Protein AF-A0A699QJZ8-F1 (afdb_monomer_lite)

Sequence (120 aa):
TLTPFGESDFFLEEIKDFLNDDSIPTEIENSVYDPEGDILFLEKLLNEDPFQLPPMDLKLAKKSKEKSSVEEPPELELKELSSHLEYAFLEDFNKLPVIIAKNLKVEEKKALINVLKSNK

Radius of gyration: 22.54 Å; chains: 1; bounding box: 53×52×41 Å

pLDDT: mean 72.19, std 17.73, range [35.47, 96.12]

Structure (mmCIF, N/CA/C/O backbone):
data_AF-A0A699QJZ8-F1
#
_entry.id   AF-A0A699QJZ8-F1
#
loop_
_atom_site.group_PDB
_atom_site.id
_atom_site.type_symbol
_atom_site.label_atom_id
_atom_site.label_alt_id
_atom_site.label_comp_id
_atom_site.label_asym_id
_atom_site.label_entity_id
_atom_site.label_seq_id
_atom_site.pdbx_PDB_ins_code
_atom_site.Cartn_x
_atom_site.Cartn_y
_atom_site.Cartn_z
_atom_site.occupancy
_atom_site.B_iso_or_equiv
_atom_site.auth_seq_id
_atom_site.auth_comp_id
_atom_site.auth_asym_id
_atom_site.auth_atom_id
_atom_site.pdbx_PDB_model_num
ATOM 1 N N . THR A 1 1 ? -2.499 -28.191 3.588 1.00 40.31 1 THR A N 1
ATOM 2 C CA . THR A 1 1 ? -2.882 -28.338 2.171 1.00 40.31 1 THR A CA 1
ATOM 3 C C . THR A 1 1 ? -3.100 -26.950 1.617 1.00 40.31 1 THR A C 1
ATOM 5 O O . THR A 1 1 ? -4.093 -26.329 1.963 1.00 40.31 1 THR A O 1
ATOM 8 N N . LEU A 1 2 ? -2.105 -26.407 0.910 1.00 42.62 2 LEU A N 1
ATOM 9 C CA . LEU A 1 2 ? -2.179 -25.084 0.286 1.00 42.62 2 LEU A CA 1
ATOM 10 C C . LEU A 1 2 ? -3.150 -25.171 -0.892 1.00 42.62 2 LEU A C 1
ATOM 12 O O . LEU A 1 2 ? -2.922 -25.944 -1.817 1.00 42.62 2 LEU A O 1
ATOM 16 N N . THR A 1 3 ? -4.250 -24.431 -0.830 1.00 42.16 3 THR A N 1
ATOM 17 C CA . THR A 1 3 ? -5.124 -24.213 -1.983 1.00 42.16 3 THR A CA 1
ATOM 18 C C . THR A 1 3 ? -4.376 -23.332 -2.983 1.00 42.16 3 THR A C 1
ATOM 20 O O . THR A 1 3 ? -3.984 -22.226 -2.599 1.00 42.16 3 THR A O 1
ATOM 23 N N . PRO A 1 4 ? -4.147 -23.776 -4.229 1.00 50.84 4 PRO A N 1
ATOM 24 C CA . PRO A 1 4 ? -3.610 -22.891 -5.246 1.00 50.84 4 PRO A CA 1
ATOM 25 C C . PRO A 1 4 ? -4.696 -21.862 -5.567 1.00 50.84 4 PRO A C 1
ATOM 27 O O . PRO A 1 4 ? -5.842 -22.223 -5.840 1.00 50.84 4 PRO A O 1
ATOM 30 N N . PHE A 1 5 ? -4.350 -20.580 -5.453 1.00 49.44 5 PHE A N 1
ATOM 31 C CA . PHE A 1 5 ? -5.163 -19.494 -5.990 1.00 49.44 5 PHE A CA 1
ATOM 32 C C . PHE A 1 5 ? -5.457 -19.823 -7.457 1.00 49.44 5 PHE A C 1
ATOM 34 O O . PHE A 1 5 ? -4.532 -20.097 -8.221 1.00 49.44 5 PHE A O 1
ATOM 41 N N . GLY A 1 6 ? -6.741 -19.880 -7.803 1.00 53.78 6 GLY A N 1
ATOM 42 C CA . GLY A 1 6 ? -7.191 -20.197 -9.150 1.00 53.78 6 GLY A CA 1
ATOM 43 C C . GLY A 1 6 ? -6.615 -19.211 -10.162 1.00 53.78 6 GLY A C 1
ATOM 44 O O . GLY A 1 6 ? -6.762 -18.004 -9.995 1.00 53.78 6 GLY A O 1
ATOM 45 N N . GLU A 1 7 ? -5.926 -19.775 -11.153 1.00 49.19 7 GLU A N 1
ATOM 46 C CA . GLU A 1 7 ? -5.814 -19.330 -12.547 1.00 49.19 7 GLU A CA 1
ATOM 47 C C . GLU A 1 7 ? -5.944 -17.817 -12.759 1.00 49.19 7 GLU A C 1
ATOM 49 O O . GLU A 1 7 ? -6.997 -17.277 -13.096 1.00 49.19 7 GLU A O 1
ATOM 54 N N . SER A 1 8 ? -4.818 -17.127 -12.588 1.00 55.88 8 SER A N 1
ATOM 55 C CA . SER A 1 8 ? -4.643 -15.730 -12.968 1.00 55.88 8 SER A CA 1
ATOM 56 C C . SER A 1 8 ? -4.119 -15.622 -14.413 1.00 55.88 8 SER A C 1
ATOM 58 O O . SER A 1 8 ? -3.160 -14.894 -14.678 1.00 55.88 8 SER A O 1
ATOM 60 N N . ASP A 1 9 ? -4.725 -16.357 -15.351 1.00 56.38 9 ASP A N 1
ATOM 61 C CA . ASP A 1 9 ? -4.339 -16.354 -16.776 1.00 56.38 9 ASP A CA 1
ATOM 62 C C . ASP A 1 9 ? -4.392 -14.946 -17.390 1.00 56.38 9 ASP A C 1
ATOM 64 O O . ASP A 1 9 ? -3.618 -14.626 -18.288 1.00 56.38 9 ASP A O 1
ATOM 68 N N . PHE A 1 10 ? -5.223 -14.069 -16.820 1.00 58.38 10 PHE A N 1
ATOM 69 C CA . PHE A 1 10 ? -5.312 -12.653 -17.176 1.00 58.38 10 PHE A CA 1
ATOM 70 C C . PHE A 1 10 ? -3.960 -11.921 -17.107 1.00 58.38 10 PHE A C 1
ATOM 72 O O . PHE A 1 10 ? -3.641 -11.127 -17.985 1.00 58.38 10 PHE A O 1
ATOM 79 N N . PHE A 1 11 ? -3.136 -12.211 -16.095 1.00 61.31 11 PHE A N 1
ATOM 80 C CA . PHE A 1 11 ? -1.849 -11.527 -15.923 1.00 61.31 11 PHE A CA 1
ATOM 81 C C . PHE A 1 11 ? -0.758 -12.096 -16.831 1.00 61.31 11 PHE A C 1
ATOM 83 O O . PHE A 1 11 ? 0.163 -11.377 -17.206 1.00 61.31 11 PHE A O 1
ATOM 90 N N . LEU A 1 12 ? -0.832 -13.381 -17.187 1.00 68.56 12 LEU A N 1
ATOM 91 C CA . LEU A 1 12 ? 0.179 -14.004 -18.045 1.00 68.56 12 LEU A CA 1
ATOM 92 C C . LEU A 1 12 ? 0.073 -13.514 -19.491 1.00 68.56 12 LEU A C 1
ATOM 94 O O . LEU A 1 12 ? 1.096 -13.395 -20.165 1.00 68.56 12 LEU A O 1
ATOM 98 N N . GLU A 1 13 ? -1.140 -13.214 -19.952 1.00 71.31 13 GLU A N 1
ATOM 99 C CA . GLU A 1 13 ? -1.376 -12.653 -21.282 1.00 71.31 13 GLU A CA 1
ATOM 100 C C . GLU A 1 13 ? -0.905 -11.195 -21.373 1.00 71.31 13 GLU A C 1
ATOM 102 O O . GLU A 1 13 ? -0.179 -10.853 -22.304 1.00 71.31 13 GLU A O 1
ATOM 107 N N . GLU A 1 14 ? -1.188 -10.378 -20.354 1.00 70.44 14 GLU A N 1
ATOM 108 C CA . GLU A 1 14 ? -0.705 -8.992 -20.264 1.00 70.44 14 GLU A CA 1
ATOM 109 C C . GLU A 1 14 ? 0.833 -8.929 -20.202 1.00 70.44 14 GLU A C 1
ATOM 111 O O . GLU A 1 14 ? 1.459 -8.220 -20.985 1.00 70.44 14 GLU A O 1
ATOM 116 N N . ILE A 1 15 ? 1.474 -9.742 -19.351 1.00 72.12 15 ILE A N 1
ATOM 117 C CA . ILE A 1 15 ? 2.946 -9.789 -19.247 1.00 72.12 15 ILE A CA 1
ATOM 118 C C . ILE A 1 15 ? 3.587 -10.273 -20.553 1.00 72.12 15 ILE A C 1
ATOM 120 O O . ILE A 1 15 ? 4.670 -9.816 -20.923 1.00 72.12 15 ILE A O 1
ATOM 124 N N . LYS A 1 16 ? 2.940 -11.205 -21.262 1.00 75.44 16 LYS A N 1
ATOM 125 C CA . LYS A 1 16 ? 3.438 -11.682 -22.551 1.00 75.44 16 LYS A CA 1
ATOM 126 C C . LYS A 1 16 ? 3.376 -10.584 -23.613 1.00 75.44 16 LYS A C 1
ATOM 128 O O . LYS A 1 16 ? 4.323 -10.482 -24.384 1.00 75.44 16 LYS A O 1
ATOM 133 N N . ASP A 1 17 ? 2.326 -9.773 -23.652 1.00 74.06 17 ASP A N 1
ATOM 134 C CA . ASP A 1 17 ? 2.229 -8.646 -24.587 1.00 74.06 17 ASP A CA 1
ATOM 135 C C . ASP A 1 17 ? 3.333 -7.607 -24.321 1.00 74.06 17 ASP A C 1
ATOM 137 O O . ASP A 1 17 ? 4.075 -7.248 -25.232 1.00 74.06 17 ASP A O 1
ATOM 141 N N . PHE A 1 18 ? 3.566 -7.263 -23.047 1.00 65.31 18 PHE A N 1
ATOM 142 C CA . PHE A 1 18 ? 4.656 -6.368 -22.630 1.00 65.31 18 PHE A CA 1
ATOM 143 C C . PHE A 1 18 ? 6.061 -6.866 -23.003 1.00 65.31 18 PHE A C 1
ATOM 145 O O . PHE A 1 18 ? 6.929 -6.059 -23.317 1.00 65.31 18 PHE A O 1
ATOM 152 N N . LEU A 1 19 ? 6.319 -8.177 -22.942 1.00 70.31 19 LEU A N 1
ATOM 153 C CA . LEU A 1 19 ? 7.628 -8.747 -23.294 1.00 70.31 19 LEU A CA 1
ATOM 154 C C . LEU A 1 19 ? 7.847 -8.896 -24.805 1.00 70.31 19 LEU A C 1
ATOM 156 O O . LEU A 1 19 ? 8.991 -9.026 -25.229 1.00 70.31 19 LEU A O 1
ATOM 160 N N . ASN A 1 20 ? 6.774 -8.920 -25.599 1.00 74.25 20 ASN A N 1
ATOM 161 C CA . ASN A 1 20 ? 6.857 -8.921 -27.064 1.00 74.25 20 ASN A CA 1
ATOM 162 C C . ASN A 1 20 ? 6.880 -7.501 -27.646 1.00 74.25 20 ASN A C 1
ATOM 164 O O . ASN A 1 20 ? 7.051 -7.340 -28.854 1.00 74.25 20 ASN A O 1
ATOM 168 N N . ASP A 1 21 ? 6.680 -6.487 -26.804 1.00 69.56 21 ASP A N 1
ATOM 169 C CA . ASP A 1 21 ? 6.802 -5.097 -27.192 1.00 69.56 21 ASP A CA 1
ATOM 170 C C . ASP A 1 21 ? 8.287 -4.710 -27.261 1.00 69.56 21 ASP A C 1
ATOM 172 O O . ASP A 1 21 ? 8.910 -4.305 -26.278 1.00 69.56 21 ASP A O 1
ATOM 176 N N . ASP A 1 22 ? 8.857 -4.804 -28.465 1.00 61.72 22 ASP A N 1
ATOM 177 C CA . ASP A 1 22 ? 10.194 -4.291 -28.804 1.00 61.72 22 ASP A CA 1
ATOM 178 C C . ASP A 1 22 ? 10.308 -2.755 -28.614 1.00 61.72 22 ASP A C 1
ATOM 180 O O . ASP A 1 22 ? 11.361 -2.166 -28.866 1.00 61.72 22 ASP A O 1
ATOM 184 N N . SER A 1 23 ? 9.235 -2.082 -28.169 1.00 60.53 23 SER A N 1
ATOM 185 C CA . SER A 1 23 ? 9.215 -0.656 -27.835 1.00 60.53 23 SER A CA 1
ATOM 186 C C . SER A 1 23 ? 9.909 -0.311 -26.523 1.00 60.53 23 SER A C 1
ATOM 188 O O . SER A 1 23 ? 10.011 0.880 -26.235 1.00 60.53 23 SER A O 1
ATOM 190 N N . ILE A 1 24 ? 10.398 -1.279 -25.730 1.00 61.59 24 ILE A N 1
ATOM 191 C CA . ILE A 1 24 ? 11.368 -0.958 -24.674 1.00 61.59 24 ILE A CA 1
ATOM 192 C C . ILE A 1 24 ? 12.670 -0.597 -25.383 1.00 61.59 24 ILE A C 1
ATOM 194 O O . ILE A 1 24 ? 13.386 -1.494 -25.845 1.00 61.59 24 ILE A O 1
ATOM 198 N N . PRO A 1 25 ? 13.026 0.695 -25.481 1.00 54.75 25 PRO A N 1
ATOM 199 C CA . PRO A 1 25 ? 14.278 1.056 -26.094 1.00 54.75 25 PRO A CA 1
ATOM 200 C C . PRO A 1 25 ? 15.339 0.472 -25.173 1.00 54.75 25 PRO A C 1
ATOM 202 O O . PRO A 1 25 ? 15.452 0.860 -24.008 1.00 54.75 25 PRO A O 1
ATOM 205 N N . THR A 1 26 ? 16.161 -0.437 -25.688 1.00 54.88 26 THR A N 1
ATOM 206 C CA . THR A 1 26 ? 17.463 -0.723 -25.077 1.00 54.88 26 THR A CA 1
ATOM 207 C C . THR A 1 26 ? 18.381 0.479 -25.355 1.00 54.88 26 THR A C 1
ATOM 209 O O . THR A 1 26 ? 19.473 0.349 -25.886 1.00 54.88 26 THR A O 1
ATOM 212 N N . GLU A 1 27 ? 17.887 1.691 -25.096 1.00 54.59 27 GLU A N 1
ATOM 213 C CA . GLU A 1 27 ? 18.545 2.972 -25.319 1.00 54.59 27 GLU A CA 1
ATOM 214 C C . GLU A 1 27 ? 19.121 3.437 -23.983 1.00 54.59 27 GLU A C 1
ATOM 216 O O . GLU A 1 27 ? 18.874 4.530 -23.483 1.00 54.59 27 GLU A O 1
ATOM 221 N N . ILE A 1 28 ? 19.904 2.554 -23.374 1.00 54.94 28 ILE A N 1
ATOM 222 C CA . ILE A 1 28 ? 21.074 3.034 -22.663 1.00 54.94 28 ILE A CA 1
ATOM 223 C C . ILE A 1 28 ? 22.116 3.087 -23.767 1.00 54.94 28 ILE A C 1
ATOM 225 O O . ILE A 1 28 ? 22.568 2.050 -24.248 1.00 54.94 28 ILE A O 1
ATOM 229 N N . GLU A 1 29 ? 22.370 4.299 -24.261 1.00 54.56 29 GLU A N 1
ATOM 230 C CA . GLU A 1 29 ? 23.469 4.609 -25.170 1.00 54.56 29 GLU A CA 1
ATOM 231 C C . GLU A 1 29 ? 24.672 3.746 -24.771 1.00 54.56 29 GLU A C 1
ATOM 233 O O . GLU A 1 29 ? 25.074 3.788 -23.610 1.00 54.56 29 GLU A O 1
ATOM 238 N N . ASN A 1 30 ? 25.165 2.900 -25.687 1.00 55.75 30 ASN A N 1
ATOM 239 C CA . ASN A 1 30 ? 26.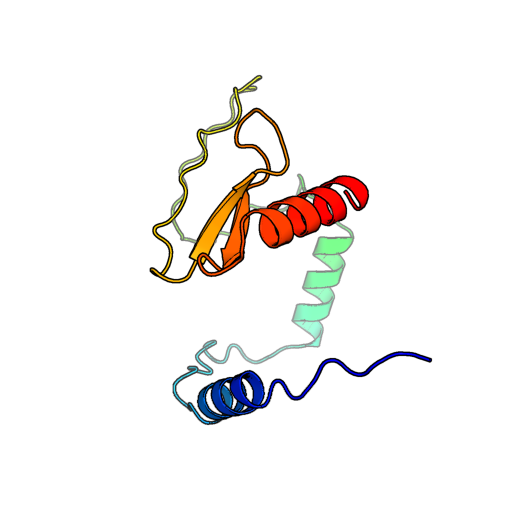276 1.977 -25.444 1.00 55.75 30 ASN A CA 1
ATOM 240 C C . ASN A 1 30 ? 27.547 2.779 -25.099 1.00 55.75 30 ASN A C 1
ATOM 242 O O . ASN A 1 30 ? 28.463 2.909 -25.914 1.00 55.75 30 ASN A O 1
ATOM 246 N N . SER A 1 31 ? 27.642 3.291 -23.871 1.00 65.56 31 SER A N 1
ATOM 247 C CA . SER A 1 31 ? 28.913 3.357 -23.180 1.00 65.56 31 SER A CA 1
ATOM 248 C C . SER A 1 31 ? 29.448 1.938 -23.207 1.00 65.56 31 SER A C 1
ATOM 250 O O . SER A 1 31 ? 28.717 1.004 -22.876 1.00 65.56 31 SER A O 1
ATOM 252 N N . VAL A 1 32 ? 30.679 1.773 -23.683 1.00 68.12 32 VAL A N 1
ATOM 253 C CA . VAL A 1 32 ? 31.377 0.487 -23.679 1.00 68.12 32 VAL A CA 1
ATOM 254 C C . VAL A 1 32 ? 31.196 -0.114 -22.291 1.00 68.12 32 VAL A C 1
ATOM 256 O O . VAL A 1 32 ? 31.717 0.441 -21.329 1.00 68.12 32 VAL A O 1
ATOM 259 N N . TYR A 1 33 ? 30.376 -1.161 -22.196 1.00 70.62 33 TYR A N 1
ATOM 260 C CA . TYR A 1 33 ? 30.072 -1.815 -20.933 1.00 70.62 33 TYR A CA 1
ATOM 261 C C . TYR A 1 33 ? 31.393 -2.335 -20.372 1.00 70.62 33 TYR A C 1
ATOM 263 O O . TYR A 1 33 ? 31.989 -3.247 -20.950 1.00 70.62 33 TYR A O 1
ATOM 271 N N . ASP A 1 34 ? 31.876 -1.683 -19.317 1.00 81.19 34 ASP A N 1
ATOM 272 C CA . ASP A 1 34 ? 33.125 -2.001 -18.637 1.00 81.19 34 ASP A CA 1
ATOM 273 C C . ASP A 1 34 ? 32.780 -2.575 -17.261 1.00 81.19 34 ASP A C 1
ATOM 275 O O . ASP A 1 34 ? 32.746 -1.845 -16.266 1.00 81.19 34 ASP A O 1
ATOM 279 N N . PRO A 1 35 ? 32.466 -3.880 -17.198 1.00 81.38 35 PRO A N 1
ATOM 280 C CA . PRO A 1 35 ? 31.999 -4.501 -15.970 1.00 81.38 35 PRO A CA 1
ATOM 281 C C . PRO A 1 35 ? 33.022 -4.362 -14.840 1.00 81.38 35 PRO A C 1
ATOM 283 O O . PRO A 1 35 ? 32.627 -4.142 -13.699 1.00 81.38 35 PRO A O 1
ATOM 286 N N . GLU A 1 36 ? 34.324 -4.431 -15.126 1.00 84.81 36 GLU A N 1
ATOM 287 C CA . GLU A 1 36 ? 35.368 -4.231 -14.119 1.00 84.81 36 GLU A CA 1
ATOM 288 C C . GLU A 1 36 ? 35.388 -2.801 -13.555 1.00 84.81 36 GLU A C 1
ATOM 290 O O . GLU A 1 36 ? 35.493 -2.625 -12.336 1.00 84.81 36 GLU A O 1
ATOM 295 N N . GLY A 1 37 ? 35.278 -1.782 -14.414 1.00 82.69 37 GLY A N 1
ATOM 296 C CA . GLY A 1 37 ? 35.222 -0.380 -13.993 1.00 82.69 37 GLY A CA 1
ATOM 297 C C . GLY A 1 37 ? 33.975 -0.070 -13.164 1.00 82.69 37 GLY A C 1
ATOM 298 O O . GLY A 1 37 ? 34.063 0.579 -12.116 1.00 82.69 37 GLY A O 1
ATOM 299 N N . ASP A 1 38 ? 32.834 -0.607 -13.591 1.00 79.81 38 ASP A N 1
ATOM 300 C CA . ASP A 1 38 ? 31.545 -0.431 -12.925 1.00 79.81 38 ASP A CA 1
ATOM 301 C C . ASP A 1 38 ? 31.504 -1.143 -11.566 1.00 79.81 38 ASP A C 1
ATOM 303 O O . ASP A 1 38 ? 31.044 -0.568 -10.577 1.00 79.81 38 ASP A O 1
ATOM 307 N N . ILE A 1 39 ? 32.042 -2.365 -11.473 1.00 88.31 39 ILE A N 1
ATOM 308 C CA . ILE A 1 39 ? 32.144 -3.104 -10.206 1.00 88.31 39 ILE A CA 1
ATOM 309 C C . ILE A 1 39 ? 33.026 -2.342 -9.213 1.00 88.31 39 ILE A C 1
ATOM 311 O O . ILE A 1 39 ? 32.618 -2.137 -8.069 1.00 88.31 39 ILE A O 1
ATOM 315 N N . LEU A 1 40 ? 34.197 -1.860 -9.643 1.00 83.81 40 LEU A N 1
ATOM 316 C CA . LEU A 1 40 ? 35.107 -1.113 -8.770 1.00 83.81 40 LEU A CA 1
ATOM 317 C C . LEU A 1 40 ? 34.487 0.213 -8.294 1.00 83.81 40 LEU A C 1
ATOM 319 O O . LEU A 1 40 ? 34.700 0.638 -7.155 1.00 83.81 40 LEU A O 1
ATOM 323 N N . PHE A 1 41 ? 33.692 0.862 -9.148 1.00 80.88 41 PHE A N 1
ATOM 324 C CA . PHE A 1 41 ? 32.937 2.059 -8.792 1.00 80.88 41 PHE A CA 1
ATOM 325 C C . PHE A 1 41 ? 31.848 1.764 -7.749 1.00 80.88 41 PHE A C 1
ATOM 327 O O . PHE A 1 41 ? 31.752 2.477 -6.750 1.00 80.88 41 PHE A O 1
ATOM 334 N N . LEU A 1 42 ? 31.073 0.689 -7.926 1.00 82.00 42 LEU A N 1
ATOM 335 C CA . LEU A 1 42 ? 30.038 0.264 -6.978 1.00 82.00 42 LEU A CA 1
ATOM 336 C C . LEU A 1 42 ? 30.623 -0.143 -5.623 1.00 82.00 42 LEU A C 1
ATOM 338 O O . LEU A 1 42 ? 30.104 0.265 -4.584 1.00 82.00 42 LEU A O 1
ATOM 342 N N . GLU A 1 43 ? 31.727 -0.892 -5.612 1.00 81.94 43 GLU A N 1
ATOM 343 C CA . GLU A 1 43 ? 32.437 -1.225 -4.375 1.00 81.94 43 GLU A CA 1
ATOM 344 C C . GLU A 1 43 ? 32.896 0.040 -3.650 1.00 81.94 43 GLU A C 1
ATOM 346 O O . GLU A 1 43 ? 32.739 0.151 -2.435 1.00 81.94 43 GLU A O 1
ATOM 351 N N . LYS A 1 44 ? 33.409 1.035 -4.377 1.00 82.06 44 LYS A N 1
ATOM 352 C CA . LYS A 1 44 ? 33.817 2.307 -3.778 1.00 82.06 44 LYS A CA 1
ATOM 353 C C . LYS A 1 44 ? 32.639 3.063 -3.154 1.00 82.06 44 LYS A C 1
ATOM 355 O O . LYS A 1 44 ? 32.782 3.561 -2.042 1.00 82.06 44 LYS A O 1
ATOM 360 N N . LEU A 1 45 ? 31.470 3.079 -3.799 1.00 76.62 45 LEU A N 1
ATOM 361 C CA . LEU A 1 45 ? 30.250 3.677 -3.236 1.00 76.62 45 LEU A CA 1
ATOM 362 C C . LEU A 1 45 ? 29.767 2.972 -1.964 1.00 76.62 45 LEU A C 1
ATOM 364 O O . LEU A 1 45 ? 29.266 3.627 -1.057 1.00 76.62 45 LEU A O 1
ATOM 368 N N . LEU A 1 46 ? 29.901 1.647 -1.899 1.00 80.12 46 LEU A N 1
ATOM 369 C CA . LEU A 1 46 ? 29.482 0.861 -0.735 1.00 80.12 46 LEU A CA 1
ATOM 370 C C . LEU A 1 46 ? 30.432 1.013 0.458 1.00 80.12 46 LEU A C 1
ATOM 372 O O . LEU A 1 46 ? 30.018 0.803 1.597 1.00 80.12 46 LEU A O 1
ATOM 376 N N . ASN A 1 47 ? 31.693 1.358 0.199 1.00 81.81 47 ASN A N 1
ATOM 377 C CA . ASN A 1 47 ? 32.717 1.520 1.228 1.00 81.81 47 ASN A CA 1
ATOM 378 C C . ASN A 1 47 ? 32.917 2.983 1.672 1.00 81.81 47 ASN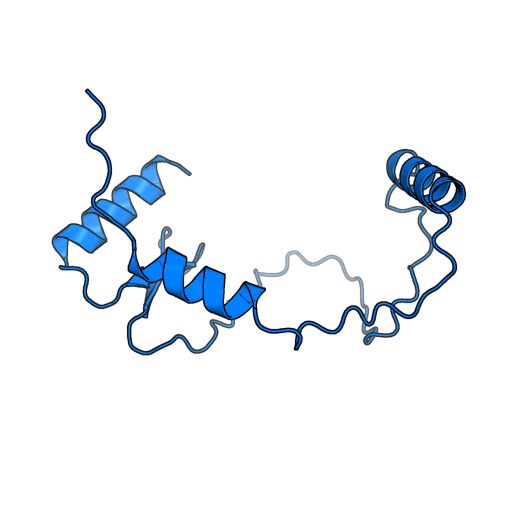 A C 1
ATOM 380 O O . ASN A 1 47 ? 33.506 3.210 2.730 1.00 81.81 47 ASN A O 1
ATOM 384 N N . GLU A 1 48 ? 32.463 3.972 0.895 1.00 76.25 48 GLU A N 1
ATOM 385 C CA . GLU A 1 48 ? 32.549 5.392 1.251 1.00 76.25 48 GLU A CA 1
ATOM 386 C C . GLU A 1 48 ? 31.351 5.867 2.092 1.00 76.25 48 GLU A C 1
ATOM 388 O O . GLU A 1 48 ? 30.227 5.381 1.989 1.00 76.25 48 GLU A O 1
ATOM 393 N N . ASP A 1 49 ? 31.610 6.847 2.957 1.00 73.38 49 ASP A N 1
ATOM 394 C CA . ASP A 1 49 ? 30.596 7.502 3.781 1.00 73.38 49 ASP A CA 1
ATOM 395 C C . ASP A 1 49 ? 29.617 8.284 2.877 1.00 73.38 49 ASP A C 1
ATOM 397 O O . ASP A 1 49 ? 30.071 9.130 2.098 1.00 73.38 49 ASP A O 1
ATOM 401 N N . PRO A 1 50 ? 28.288 8.058 2.955 1.00 62.62 50 PRO A N 1
ATOM 402 C CA . PRO A 1 50 ? 27.300 8.671 2.058 1.00 62.62 50 PRO A CA 1
ATOM 403 C C . PRO A 1 50 ? 27.323 10.209 2.033 1.00 62.62 50 PRO A C 1
ATOM 405 O O . PRO A 1 50 ? 26.818 10.812 1.088 1.00 62.62 50 PRO A O 1
ATOM 408 N N . PHE A 1 51 ? 27.928 10.855 3.035 1.00 62.12 51 PHE A N 1
ATOM 409 C CA . PHE A 1 51 ? 28.100 12.311 3.098 1.00 62.12 51 PHE A CA 1
ATOM 410 C C . PHE A 1 51 ? 29.330 12.846 2.351 1.00 62.12 51 PHE A C 1
ATOM 412 O O . PHE A 1 51 ? 29.450 14.057 2.164 1.00 62.12 51 PHE A O 1
ATOM 419 N N . GLN A 1 52 ? 30.251 11.972 1.943 1.00 60.69 52 GLN A N 1
ATOM 420 C CA . GLN A 1 52 ? 31.496 12.342 1.260 1.00 60.69 52 GLN A CA 1
ATOM 421 C C . GLN A 1 52 ? 31.41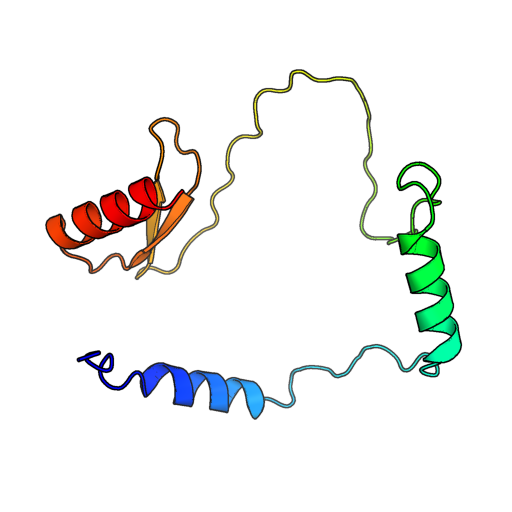5 12.160 -0.256 1.00 60.69 52 GLN A C 1
ATOM 423 O O . GLN A 1 52 ? 32.304 12.615 -0.979 1.00 60.69 52 GLN A O 1
ATOM 428 N N . LEU A 1 53 ? 30.337 11.543 -0.744 1.00 58.81 53 LEU A N 1
ATOM 429 C CA . LEU A 1 53 ? 30.125 11.369 -2.169 1.00 58.81 53 LEU A CA 1
ATOM 430 C C . LEU A 1 53 ? 29.892 12.737 -2.829 1.00 58.81 53 LEU A C 1
ATOM 432 O O . LEU A 1 53 ? 29.008 13.489 -2.400 1.00 58.81 53 LEU A O 1
ATOM 436 N N . PRO A 1 54 ? 30.656 13.088 -3.881 1.00 60.91 54 PRO A N 1
ATOM 437 C CA . PRO A 1 54 ? 30.348 14.273 -4.659 1.00 60.91 54 PRO A CA 1
ATOM 438 C C . PRO A 1 54 ? 28.930 14.120 -5.225 1.00 60.91 54 PRO A C 1
ATOM 440 O O . PRO A 1 54 ? 28.544 13.010 -5.602 1.00 60.91 54 PRO A O 1
ATOM 443 N N . PRO A 1 55 ? 28.137 15.204 -5.295 1.00 57.88 55 PRO A N 1
ATOM 444 C CA . PRO A 1 55 ? 26.808 15.137 -5.875 1.00 57.88 55 PRO A CA 1
ATOM 445 C C . PRO A 1 55 ? 26.956 14.625 -7.304 1.00 57.88 55 PRO A C 1
ATOM 447 O O . PRO A 1 55 ? 27.510 15.322 -8.153 1.00 57.88 55 PRO A O 1
ATOM 450 N N . MET A 1 56 ? 26.496 13.397 -7.555 1.00 56.41 56 MET A N 1
ATOM 451 C CA . MET A 1 56 ? 26.364 12.875 -8.907 1.00 56.41 56 MET A CA 1
ATOM 452 C C . MET A 1 56 ? 25.532 13.911 -9.660 1.00 56.41 56 MET A C 1
ATOM 454 O O . MET A 1 56 ? 24.388 14.174 -9.283 1.00 56.41 56 MET A O 1
ATOM 458 N N . ASP A 1 57 ? 26.134 14.586 -10.643 1.00 45.41 57 ASP A N 1
ATOM 459 C CA . ASP A 1 57 ? 25.481 15.617 -11.450 1.00 45.41 57 ASP A CA 1
ATOM 460 C C . ASP A 1 57 ? 24.471 14.949 -12.394 1.00 45.41 57 ASP A C 1
ATOM 462 O O . ASP A 1 57 ? 24.588 14.956 -13.617 1.00 45.41 57 ASP A O 1
ATOM 466 N N . LEU A 1 58 ? 23.428 14.378 -11.801 1.00 47.94 58 LEU A N 1
ATOM 467 C CA . LEU A 1 58 ? 22.184 14.054 -12.452 1.00 47.94 58 LEU A CA 1
ATOM 468 C C . LEU A 1 58 ? 21.557 15.414 -12.754 1.00 47.94 58 LEU A C 1
ATOM 470 O O . LEU A 1 58 ? 20.933 16.052 -11.903 1.00 47.94 58 LEU A O 1
ATOM 474 N N . LYS A 1 59 ? 21.821 15.931 -13.957 1.00 45.66 59 LYS A N 1
ATOM 475 C CA . LYS A 1 59 ? 21.159 17.122 -14.496 1.00 45.66 59 LYS A CA 1
ATOM 476 C C . LYS A 1 59 ? 19.685 16.804 -14.767 1.00 45.66 59 LYS A C 1
ATOM 478 O O . LYS A 1 59 ? 19.225 16.845 -15.896 1.00 45.66 59 LYS A O 1
ATOM 483 N N . LEU A 1 60 ? 18.940 16.534 -13.706 1.00 44.19 60 LEU A N 1
ATOM 484 C CA . LEU A 1 60 ? 17.496 16.632 -13.636 1.00 44.19 60 LEU A CA 1
ATOM 485 C C . LEU A 1 60 ? 17.198 17.514 -12.416 1.00 44.19 60 LEU A C 1
ATOM 487 O O . LEU A 1 60 ? 17.000 17.048 -11.304 1.00 44.19 60 LEU A O 1
ATOM 491 N N . ALA A 1 61 ? 17.287 18.824 -12.651 1.00 35.47 61 ALA A N 1
ATOM 492 C CA . ALA A 1 61 ? 16.771 19.897 -11.804 1.00 35.47 61 ALA A CA 1
ATOM 493 C C . ALA A 1 61 ? 17.119 19.852 -10.296 1.00 35.47 61 ALA A C 1
ATOM 495 O O . ALA A 1 61 ? 16.316 19.508 -9.434 1.00 35.47 61 ALA A O 1
ATOM 496 N N . LYS A 1 62 ? 18.289 20.409 -9.964 1.00 41.97 62 LYS A N 1
ATOM 497 C CA . LYS A 1 62 ? 18.540 21.041 -8.662 1.00 41.97 62 LYS A CA 1
ATOM 498 C C . LYS A 1 62 ? 17.471 22.114 -8.377 1.00 41.97 62 LYS A C 1
ATOM 500 O O . LYS A 1 62 ? 17.428 23.130 -9.070 1.00 41.97 62 LYS A O 1
ATOM 505 N N . LYS A 1 63 ? 16.760 21.993 -7.254 1.00 36.47 63 LYS A N 1
ATOM 506 C CA . LYS A 1 63 ? 16.687 23.104 -6.293 1.00 36.47 63 LYS A CA 1
ATOM 507 C C . LYS A 1 63 ? 16.729 22.576 -4.864 1.00 36.47 63 LYS A C 1
ATOM 509 O O . LYS A 1 63 ? 15.739 22.146 -4.293 1.00 36.47 63 LYS A O 1
ATOM 514 N N . SER A 1 64 ? 17.933 22.640 -4.320 1.00 50.31 64 SER A N 1
ATOM 515 C CA . SER A 1 64 ? 18.265 22.501 -2.913 1.00 50.31 64 SER A CA 1
ATOM 516 C C . SER A 1 64 ? 17.691 23.651 -2.081 1.00 50.31 64 SER A C 1
ATOM 518 O O . SER A 1 64 ? 17.693 24.802 -2.530 1.00 50.31 64 SER A O 1
ATOM 520 N N . LYS A 1 65 ? 17.329 23.370 -0.823 1.00 42.47 65 LYS A N 1
ATOM 521 C CA . LYS A 1 65 ? 17.903 24.103 0.314 1.00 42.47 65 LYS A CA 1
ATOM 522 C C . LYS A 1 65 ? 17.704 23.343 1.624 1.00 42.47 65 LYS A C 1
ATOM 524 O O . LYS A 1 65 ? 16.586 23.200 2.099 1.00 42.47 65 LYS A O 1
ATOM 529 N N . GLU A 1 66 ? 18.818 22.938 2.222 1.00 63.41 66 GLU A N 1
ATOM 530 C CA . GLU A 1 66 ? 18.911 22.665 3.652 1.00 63.41 66 GLU A CA 1
ATOM 531 C C . GLU A 1 66 ? 18.387 23.867 4.444 1.00 63.41 66 GLU A C 1
ATOM 533 O O . GLU A 1 66 ? 18.910 24.980 4.317 1.00 63.41 66 GLU A O 1
ATOM 538 N N . LYS A 1 67 ? 17.399 23.623 5.302 1.00 43.94 67 LYS A N 1
ATOM 539 C CA . LYS A 1 67 ? 17.353 24.142 6.669 1.00 43.94 67 LYS A CA 1
ATOM 540 C C . LYS A 1 67 ? 16.724 23.062 7.534 1.00 43.94 67 LYS A C 1
ATOM 542 O O . LYS A 1 67 ? 15.789 22.402 7.103 1.00 43.94 67 LYS A O 1
ATOM 547 N N . SER A 1 68 ? 17.280 22.863 8.727 1.00 52.75 68 SER A N 1
ATOM 548 C CA . SER A 1 68 ? 16.736 21.940 9.717 1.00 52.75 68 SER A CA 1
ATOM 549 C C . SER A 1 68 ? 15.249 22.200 9.871 1.00 52.75 68 SER A C 1
ATOM 551 O O . SER A 1 68 ? 14.854 23.325 10.186 1.00 52.75 68 SER A O 1
ATOM 553 N N . SER A 1 69 ? 14.447 21.176 9.657 1.00 42.19 69 SER A N 1
ATOM 554 C CA . SER A 1 69 ? 13.020 21.344 9.711 1.00 42.19 69 SER A CA 1
ATOM 555 C C . SER A 1 69 ? 12.464 20.144 10.445 1.00 42.19 69 SER A C 1
ATOM 557 O O . SER A 1 69 ? 12.502 19.007 9.976 1.00 42.19 69 SER A O 1
ATOM 559 N N . VAL A 1 70 ? 11.976 20.417 11.653 1.00 55.06 70 VAL A N 1
ATOM 560 C CA . VAL A 1 70 ? 10.813 19.717 12.196 1.00 55.06 70 VAL A CA 1
ATOM 561 C C . VAL A 1 70 ? 9.666 20.094 11.251 1.00 55.06 70 VAL A C 1
ATOM 563 O O . VAL A 1 70 ? 8.830 20.930 11.575 1.00 55.06 70 VAL A O 1
ATOM 566 N N . GLU A 1 71 ? 9.744 19.611 10.011 1.00 49.38 71 GLU A N 1
ATOM 567 C CA . GLU A 1 71 ? 8.782 19.901 8.962 1.00 49.38 71 GLU A CA 1
ATOM 568 C C . GLU A 1 71 ? 7.699 18.863 9.127 1.00 49.38 71 GLU A C 1
ATOM 570 O O . GLU A 1 71 ? 7.943 17.652 9.095 1.00 49.38 71 GLU A O 1
ATOM 575 N N . GLU A 1 72 ? 6.504 19.364 9.386 1.00 55.78 72 GLU A N 1
ATOM 576 C CA . GLU A 1 72 ? 5.283 18.604 9.238 1.00 55.78 72 GLU A CA 1
ATOM 577 C C . GLU A 1 72 ? 5.344 17.835 7.903 1.00 55.78 72 GLU A C 1
ATOM 579 O O . GLU A 1 72 ? 5.791 18.400 6.899 1.00 55.78 72 GLU A O 1
ATOM 584 N N . PRO A 1 73 ? 5.019 16.528 7.890 1.00 56.56 73 PRO A N 1
ATOM 585 C CA . PRO A 1 73 ? 5.194 15.709 6.700 1.00 56.56 73 PRO A CA 1
ATOM 586 C C . PRO A 1 73 ? 4.457 16.347 5.513 1.00 56.56 73 PRO A C 1
ATOM 588 O O . PRO A 1 73 ? 3.342 16.833 5.707 1.00 56.56 73 PRO A O 1
ATOM 591 N N . PRO A 1 74 ? 5.052 16.345 4.305 1.00 58.72 74 PRO A N 1
ATOM 592 C CA . PRO A 1 74 ? 4.427 16.938 3.128 1.00 58.72 74 PRO A CA 1
ATOM 593 C C . PRO A 1 74 ? 3.025 16.356 2.926 1.00 58.72 74 PRO A C 1
ATOM 595 O O . PRO A 1 74 ? 2.825 15.147 3.093 1.00 58.72 74 PRO A O 1
ATOM 598 N N . GLU A 1 75 ? 2.056 17.213 2.591 1.00 64.88 75 GLU A N 1
ATOM 599 C CA . GLU A 1 75 ? 0.699 16.773 2.265 1.00 64.88 75 GLU A CA 1
ATOM 600 C C . GLU A 1 75 ? 0.772 15.728 1.141 1.00 64.88 75 GLU A C 1
ATOM 602 O O . GLU A 1 75 ? 1.424 15.933 0.117 1.00 64.88 75 GLU A O 1
ATOM 607 N N . LEU A 1 76 ? 0.162 14.560 1.361 1.00 66.50 76 LEU A N 1
ATOM 608 C CA . LEU A 1 76 ? 0.189 13.454 0.406 1.00 66.50 76 LEU A CA 1
ATOM 609 C C . LEU A 1 76 ? -0.552 13.851 -0.880 1.00 66.50 76 LEU A C 1
ATOM 611 O O . LEU A 1 76 ? -1.778 13.769 -0.947 1.00 66.50 76 LEU A O 1
ATOM 615 N N . GLU A 1 77 ? 0.195 14.231 -1.917 1.00 73.19 77 GLU A N 1
ATOM 616 C CA . GLU A 1 77 ? -0.319 14.412 -3.278 1.00 73.19 77 GLU A CA 1
ATOM 617 C C . GLU A 1 77 ? -0.668 13.039 -3.884 1.00 73.19 77 GLU A C 1
ATOM 619 O O . GLU A 1 77 ? 0.148 12.381 -4.537 1.00 73.19 77 GLU A O 1
ATOM 624 N N . LEU A 1 78 ? -1.884 12.554 -3.617 1.00 80.31 78 LEU A N 1
ATOM 625 C CA . LEU A 1 78 ? -2.384 11.320 -4.218 1.00 80.31 78 LEU A CA 1
ATOM 626 C C . LEU A 1 78 ? -2.607 11.515 -5.719 1.00 80.31 78 LEU A C 1
ATOM 628 O O . LEU A 1 78 ? -3.209 12.493 -6.160 1.00 80.31 78 LEU A O 1
ATOM 632 N N . LYS A 1 79 ? -2.131 10.548 -6.502 1.00 84.06 79 LYS A N 1
ATOM 633 C CA . LYS A 1 79 ? -2.291 10.546 -7.955 1.00 84.06 79 LYS A CA 1
ATOM 634 C C . LYS A 1 79 ? -3.714 10.150 -8.334 1.00 84.06 79 LYS A C 1
ATOM 636 O O . LYS A 1 79 ? -4.402 9.449 -7.595 1.00 84.06 79 LYS A O 1
ATOM 641 N N . GLU A 1 80 ? -4.136 10.558 -9.523 1.00 88.62 80 GLU A N 1
ATOM 642 C CA . GLU A 1 80 ? -5.386 10.072 -10.098 1.00 88.62 80 GLU A CA 1
ATOM 643 C C . GLU A 1 80 ? -5.262 8.566 -10.395 1.00 88.62 80 GLU A C 1
ATOM 645 O O . GLU A 1 80 ? -4.307 8.122 -11.035 1.00 88.62 80 GLU A O 1
ATOM 650 N N . LEU A 1 81 ? -6.196 7.769 -9.867 1.00 91.81 81 LEU A N 1
ATOM 651 C CA . LEU A 1 81 ? -6.231 6.318 -10.052 1.00 91.81 81 LEU A CA 1
ATOM 652 C C . LEU A 1 81 ? -7.210 5.929 -11.160 1.00 91.81 81 LEU A C 1
ATOM 654 O O . LEU A 1 81 ? -8.188 6.627 -11.428 1.00 91.81 81 LEU A O 1
ATOM 658 N N . SER A 1 82 ? -6.990 4.753 -11.749 1.00 93.56 82 SER A N 1
ATOM 659 C CA . SER A 1 82 ? -7.968 4.147 -12.653 1.00 93.56 82 SER A CA 1
ATOM 660 C C . SER A 1 82 ? -9.309 3.901 -11.950 1.00 93.56 82 SER A C 1
ATOM 662 O O . SER A 1 82 ? -9.361 3.637 -10.750 1.00 93.56 82 SER A O 1
ATOM 664 N N . SER A 1 83 ? -10.410 3.933 -12.704 1.00 94.12 83 SER A N 1
ATOM 665 C CA . SER A 1 83 ? -11.786 3.898 -12.178 1.00 94.12 83 SER A CA 1
ATOM 666 C C . SER A 1 83 ? -12.149 2.634 -11.388 1.00 94.12 83 SER A C 1
ATOM 668 O O . SER A 1 83 ? -13.118 2.648 -10.622 1.00 94.12 83 SER A O 1
ATOM 670 N N . HIS A 1 84 ? -11.389 1.552 -11.571 1.00 94.12 84 HIS A N 1
ATOM 671 C CA . HIS A 1 84 ? -11.550 0.275 -10.877 1.00 94.12 84 HIS A CA 1
ATOM 672 C C . HIS A 1 84 ? -10.714 0.166 -9.590 1.00 94.12 84 HIS A C 1
ATOM 674 O O . HIS A 1 84 ? -10.832 -0.834 -8.881 1.00 94.12 84 HIS A O 1
ATOM 680 N N . LEU A 1 85 ? -9.908 1.180 -9.264 1.00 94.56 85 LEU A N 1
ATOM 681 C CA . LEU A 1 85 ? -9.070 1.238 -8.069 1.00 94.56 85 LEU A CA 1
ATOM 682 C C . LEU A 1 85 ? -9.521 2.369 -7.138 1.00 94.56 85 LEU A C 1
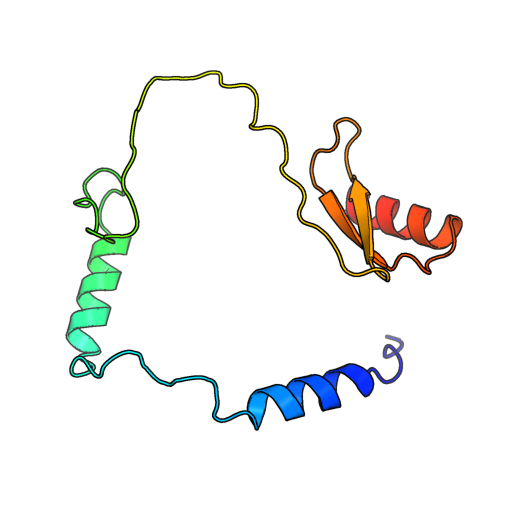ATOM 684 O O . LEU A 1 85 ? -10.143 3.347 -7.551 1.00 94.56 85 LEU A O 1
ATOM 688 N N . GLU A 1 86 ? -9.218 2.218 -5.856 1.00 93.94 86 GLU A N 1
ATOM 689 C CA . GLU A 1 86 ? -9.526 3.188 -4.809 1.00 93.94 86 GLU A CA 1
ATOM 690 C C . GLU A 1 86 ? -8.389 3.207 -3.782 1.00 93.94 86 GLU A C 1
ATOM 692 O O . GLU A 1 86 ? -7.764 2.179 -3.510 1.00 93.94 86 GLU A O 1
ATOM 697 N N . TYR A 1 87 ? -8.141 4.369 -3.181 1.00 92.38 87 TYR A N 1
ATOM 698 C CA . TYR A 1 87 ? -7.270 4.460 -2.019 1.00 92.38 87 TYR A CA 1
ATOM 699 C C . TYR A 1 87 ? -7.995 4.007 -0.751 1.00 92.38 87 TYR A C 1
ATOM 701 O O . TYR A 1 87 ? -9.147 4.358 -0.495 1.00 92.38 87 TYR A O 1
ATOM 709 N N . ALA A 1 88 ? -7.283 3.262 0.081 1.00 92.06 88 ALA A N 1
ATOM 710 C CA . ALA A 1 88 ? -7.644 3.012 1.463 1.00 92.06 88 ALA A CA 1
ATOM 711 C C . ALA A 1 88 ? -6.451 3.343 2.362 1.00 92.06 88 ALA A C 1
ATOM 713 O O . ALA A 1 88 ? -5.307 3.344 1.917 1.00 92.06 88 ALA A O 1
ATOM 714 N N . PHE A 1 89 ? -6.715 3.632 3.630 1.00 90.94 89 PHE A N 1
ATOM 715 C CA . PHE A 1 89 ? -5.685 4.073 4.564 1.00 90.94 89 PHE A CA 1
ATOM 716 C C . PHE A 1 89 ? -5.554 3.080 5.709 1.00 90.94 89 PHE A C 1
ATOM 718 O O . PHE A 1 89 ? -6.551 2.631 6.287 1.00 90.94 89 PHE A O 1
ATOM 725 N N . LEU A 1 90 ? -4.312 2.721 6.029 1.00 90.50 90 LEU A N 1
ATOM 726 C CA . LEU A 1 90 ? -4.027 1.822 7.145 1.00 90.50 90 LEU A CA 1
ATOM 727 C C . LEU A 1 90 ? -4.020 2.563 8.496 1.00 90.50 90 LEU A C 1
ATOM 729 O O . LEU A 1 90 ? -4.252 1.934 9.530 1.00 90.50 90 LEU A O 1
ATOM 733 N N . GLU A 1 91 ? -3.841 3.886 8.501 1.00 86.00 91 GLU A N 1
ATOM 734 C CA . GLU A 1 91 ? -3.825 4.735 9.702 1.00 86.00 91 GLU A CA 1
ATOM 735 C C . GLU A 1 91 ? -4.849 5.879 9.649 1.00 86.00 91 GLU A C 1
ATOM 737 O O . GLU A 1 91 ? -5.325 6.265 8.583 1.00 86.00 91 GLU A O 1
ATOM 742 N N . ASP A 1 92 ? -5.156 6.444 10.820 1.00 76.12 92 ASP A N 1
ATOM 743 C CA . ASP A 1 92 ? -6.251 7.405 11.034 1.00 76.12 92 ASP A CA 1
ATOM 744 C C . ASP A 1 92 ? -5.977 8.822 10.480 1.00 76.12 92 ASP A C 1
ATOM 746 O O . ASP A 1 92 ? -6.874 9.660 10.453 1.00 76.12 92 ASP A O 1
ATOM 750 N N . PHE A 1 93 ? -4.760 9.096 9.994 1.00 75.25 93 PHE A N 1
ATOM 751 C CA . PHE A 1 93 ? -4.333 10.415 9.492 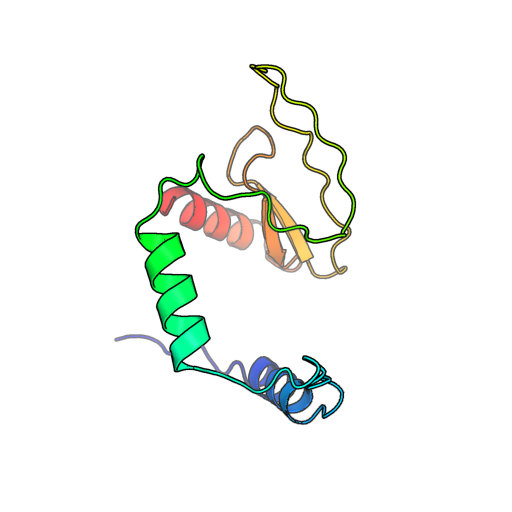1.00 75.25 93 PHE A CA 1
ATOM 752 C C . PHE A 1 93 ? -3.992 10.421 7.997 1.00 75.25 93 PHE A C 1
ATOM 754 O O . PHE A 1 93 ? -3.063 11.107 7.576 1.00 75.25 93 PHE A O 1
ATOM 761 N N . ASN A 1 94 ? -4.677 9.604 7.191 1.00 70.94 94 ASN A N 1
ATOM 762 C CA . ASN A 1 94 ? -4.360 9.396 5.770 1.00 70.94 94 ASN A CA 1
ATOM 763 C C . ASN A 1 94 ? -2.901 8.961 5.510 1.00 70.94 94 ASN A C 1
ATOM 765 O O . ASN A 1 94 ? -2.408 9.038 4.387 1.00 70.94 94 ASN A O 1
ATOM 769 N N . LYS A 1 95 ? -2.198 8.475 6.541 1.00 77.56 95 LYS A N 1
ATOM 770 C CA . LYS A 1 95 ? -0.864 7.892 6.413 1.00 77.56 95 LYS A CA 1
ATOM 771 C C . LYS A 1 95 ? -0.973 6.480 5.855 1.00 77.56 95 LYS A C 1
ATOM 773 O O . LYS A 1 95 ? -1.911 5.746 6.169 1.00 77.56 95 LYS A O 1
ATOM 778 N N . LEU A 1 96 ? 0.022 6.109 5.050 1.00 86.00 96 LEU A N 1
ATOM 779 C CA . LEU A 1 96 ? 0.123 4.803 4.394 1.00 86.00 96 LEU A CA 1
ATOM 780 C C . LEU A 1 96 ? -1.089 4.511 3.487 1.00 86.00 96 LEU A C 1
ATOM 782 O O . LEU A 1 96 ? -1.885 3.613 3.789 1.00 86.00 96 LEU A O 1
ATOM 786 N N . PRO A 1 97 ? -1.252 5.273 2.385 1.00 90.06 97 PRO A N 1
ATOM 787 C CA . PRO A 1 97 ? -2.240 4.939 1.373 1.00 90.06 97 PRO A CA 1
ATOM 788 C C . PRO A 1 97 ? -1.890 3.585 0.747 1.00 90.06 97 PRO A C 1
ATOM 790 O O . PRO A 1 97 ? -0.769 3.360 0.293 1.00 90.06 97 PRO A O 1
ATOM 793 N N . VAL A 1 98 ? -2.870 2.693 0.701 1.00 91.38 98 VAL A N 1
ATOM 794 C CA . VAL A 1 98 ? -2.826 1.446 -0.062 1.00 91.38 98 VAL A CA 1
ATOM 795 C C . VAL A 1 98 ? -3.837 1.529 -1.196 1.00 91.38 98 VAL A C 1
ATOM 797 O O . VAL A 1 98 ? -4.919 2.095 -1.040 1.00 91.38 98 VAL A O 1
ATOM 800 N N . ILE A 1 99 ? -3.478 0.980 -2.351 1.00 94.00 99 ILE A N 1
ATOM 801 C CA . ILE A 1 99 ? -4.361 0.922 -3.515 1.00 94.00 99 ILE A CA 1
ATOM 802 C C . ILE A 1 99 ? -5.082 -0.422 -3.479 1.00 94.00 99 ILE A C 1
ATOM 804 O O . ILE A 1 99 ? -4.445 -1.471 -3.390 1.00 94.00 99 ILE A O 1
ATOM 808 N N . ILE A 1 100 ? -6.409 -0.388 -3.529 1.00 94.88 100 ILE A N 1
ATOM 809 C CA . ILE A 1 100 ? -7.264 -1.574 -3.509 1.00 94.88 100 ILE A CA 1
ATOM 810 C C . ILE A 1 100 ? -8.251 -1.538 -4.675 1.00 94.88 100 ILE A C 1
ATOM 812 O O . ILE A 1 100 ? -8.506 -0.486 -5.262 1.00 94.88 100 ILE A O 1
ATOM 816 N N . ALA A 1 101 ? -8.848 -2.682 -4.997 1.00 96.12 101 ALA A N 1
ATOM 817 C CA . ALA A 1 101 ? -9.907 -2.739 -5.994 1.00 96.12 101 ALA A CA 1
ATOM 818 C C . ALA A 1 101 ? -11.210 -2.122 -5.453 1.00 96.12 101 ALA A C 1
ATOM 820 O O . ALA A 1 101 ? -11.655 -2.420 -4.341 1.00 96.12 101 ALA A O 1
ATOM 821 N N . LYS A 1 102 ? -11.851 -1.278 -6.264 1.00 95.06 102 LYS A N 1
ATOM 822 C CA . LYS A 1 102 ? -13.097 -0.572 -5.923 1.00 95.06 102 LYS A CA 1
ATOM 823 C C . LYS A 1 102 ? -14.317 -1.498 -5.870 1.00 95.06 102 LYS A C 1
ATOM 825 O O . LYS A 1 102 ? -15.314 -1.179 -5.232 1.00 95.06 102 LYS A O 1
ATOM 830 N N . ASN A 1 103 ? -14.259 -2.640 -6.554 1.00 94.94 103 ASN A N 1
ATOM 831 C CA . ASN A 1 103 ? -15.355 -3.610 -6.638 1.00 94.94 103 ASN A CA 1
ATOM 832 C C . ASN A 1 103 ? -15.421 -4.588 -5.446 1.00 94.94 103 ASN A C 1
ATOM 834 O O . ASN A 1 103 ? -16.269 -5.481 -5.454 1.00 94.94 103 ASN A O 1
ATOM 838 N N . LEU A 1 104 ? -14.558 -4.436 -4.435 1.00 94.94 104 LEU A N 1
ATOM 839 C CA . LEU A 1 104 ? -14.602 -5.239 -3.212 1.00 94.94 104 LEU A CA 1
ATOM 840 C C . LEU A 1 104 ? -15.866 -4.937 -2.400 1.00 94.94 104 LEU A C 1
ATOM 842 O O . LEU A 1 104 ? -16.265 -3.779 -2.246 1.00 94.94 104 LEU A O 1
ATOM 846 N N . LYS A 1 105 ? -16.478 -5.970 -1.806 1.00 95.44 105 LYS A N 1
ATOM 847 C CA . LYS A 1 105 ? -17.558 -5.753 -0.833 1.00 95.44 105 LYS A CA 1
ATOM 848 C C . LYS A 1 105 ? -17.001 -5.050 0.403 1.00 95.44 105 LYS A C 1
ATOM 850 O O . LYS A 1 105 ? -15.842 -5.233 0.769 1.00 95.44 105 LYS A O 1
ATOM 855 N N . VAL A 1 106 ? -17.856 -4.308 1.107 1.00 93.44 106 VAL A N 1
ATOM 856 C CA . VAL A 1 106 ? -17.474 -3.565 2.324 1.00 93.44 106 VAL A CA 1
ATOM 857 C C . VAL A 1 106 ? -16.785 -4.468 3.356 1.00 93.44 106 VAL A C 1
ATOM 859 O O . VAL A 1 106 ? -15.760 -4.085 3.917 1.00 93.44 106 VAL A O 1
ATOM 862 N N . GLU A 1 107 ? -17.296 -5.685 3.557 1.00 95.25 107 GLU A N 1
ATOM 863 C CA . GLU A 1 107 ? -16.707 -6.638 4.507 1.00 95.25 107 GLU A CA 1
ATOM 864 C C . GLU A 1 107 ? -15.361 -7.199 4.040 1.00 95.25 107 GLU A C 1
ATOM 866 O O . GLU A 1 107 ? -14.438 -7.332 4.841 1.00 95.25 107 GLU A O 1
ATOM 871 N N . GLU A 1 108 ? -15.211 -7.470 2.741 1.00 96.06 108 GLU A N 1
ATOM 872 C CA . GLU A 1 108 ? -13.948 -7.929 2.147 1.00 96.06 108 GLU A CA 1
ATOM 873 C C . GLU A 1 108 ? -12.875 -6.837 2.267 1.00 96.06 108 GLU A C 1
ATOM 875 O O . GLU A 1 108 ? -11.759 -7.106 2.711 1.00 96.06 108 GLU A O 1
ATOM 880 N N . LYS A 1 109 ? -13.239 -5.582 1.968 1.00 94.69 109 LYS A N 1
ATOM 881 C CA . LYS A 1 109 ? -12.373 -4.407 2.135 1.00 94.69 109 LYS A CA 1
ATOM 882 C C . LYS A 1 109 ? -11.937 -4.250 3.592 1.00 94.69 109 LYS A C 1
ATOM 884 O O . LYS A 1 109 ? -10.749 -4.095 3.863 1.00 94.69 109 LYS A O 1
ATOM 889 N N . LYS A 1 110 ? -12.867 -4.342 4.547 1.00 93.75 110 LYS A N 1
ATOM 890 C CA . LYS A 1 110 ? -12.553 -4.251 5.982 1.00 93.75 110 LYS A CA 1
ATOM 891 C C . LYS A 1 110 ? -11.624 -5.376 6.442 1.00 93.75 110 LYS A C 1
ATOM 893 O O . LYS A 1 110 ? -10.667 -5.112 7.168 1.00 93.75 110 LYS A O 1
ATOM 898 N N . ALA A 1 111 ? -11.886 -6.611 6.017 1.00 96.12 111 ALA A N 1
ATOM 899 C CA . ALA A 1 111 ? -11.047 -7.759 6.343 1.00 96.12 111 ALA A CA 1
ATOM 900 C C . ALA A 1 111 ? -9.624 -7.592 5.788 1.00 96.12 111 ALA A C 1
ATOM 902 O O . ALA A 1 111 ? -8.663 -7.761 6.537 1.00 96.12 111 ALA A O 1
ATOM 903 N N . LEU A 1 112 ? -9.490 -7.184 4.521 1.00 94.94 112 LEU A N 1
ATOM 904 C CA . LEU A 1 112 ? -8.202 -6.914 3.880 1.00 94.94 112 LEU A CA 1
ATOM 905 C C . LEU A 1 112 ? -7.406 -5.854 4.648 1.00 94.94 112 LEU A C 1
ATOM 907 O O . LEU A 1 112 ? -6.253 -6.082 5.003 1.00 94.94 112 LEU A O 1
ATOM 911 N N . ILE A 1 113 ? -8.037 -4.723 4.964 1.00 93.50 113 ILE A N 1
ATOM 912 C CA . ILE A 1 113 ? -7.389 -3.637 5.703 1.00 93.50 113 ILE A CA 1
ATOM 913 C C . ILE A 1 113 ? -6.951 -4.095 7.097 1.00 93.50 113 ILE A C 1
ATOM 915 O O . ILE A 1 113 ? -5.841 -3.778 7.512 1.00 93.50 113 ILE A O 1
ATOM 919 N N . ASN A 1 114 ? -7.760 -4.886 7.805 1.00 93.75 114 ASN A N 1
ATOM 920 C CA . ASN A 1 114 ? -7.368 -5.434 9.105 1.00 93.75 114 ASN A CA 1
ATOM 921 C C . ASN A 1 114 ? -6.151 -6.364 9.004 1.00 93.75 114 ASN A C 1
ATOM 923 O O . ASN A 1 114 ? -5.233 -6.239 9.810 1.00 93.75 114 ASN A O 1
ATOM 927 N N . VAL A 1 115 ? -6.115 -7.255 8.008 1.00 95.38 115 VAL A N 1
ATOM 928 C CA . VAL A 1 115 ? -4.967 -8.148 7.778 1.00 95.38 115 VAL A CA 1
ATOM 929 C C . VAL A 1 115 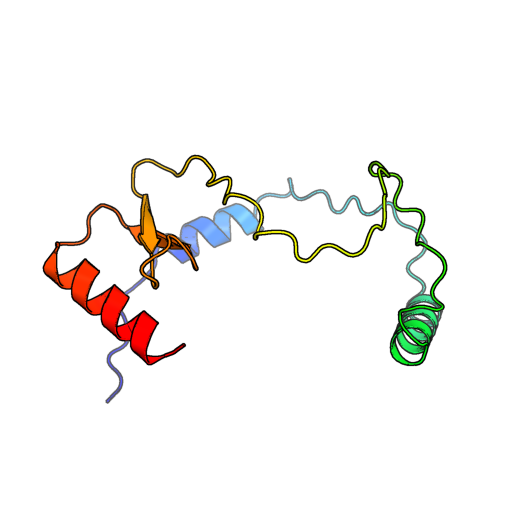? -3.703 -7.337 7.497 1.00 95.38 115 VAL A C 1
ATOM 931 O O . VAL A 1 115 ? -2.665 -7.610 8.099 1.00 95.38 115 VAL A O 1
ATOM 934 N N . LEU A 1 116 ? -3.790 -6.313 6.645 1.00 92.88 116 LEU A N 1
ATOM 935 C CA . LEU A 1 116 ? -2.663 -5.428 6.340 1.00 92.88 116 LEU A CA 1
ATOM 936 C C . LEU A 1 116 ? -2.190 -4.659 7.581 1.00 92.88 116 LEU A C 1
ATOM 938 O O . LEU A 1 116 ? -0.993 -4.602 7.840 1.00 92.88 116 LEU A O 1
ATOM 942 N N . LYS A 1 117 ? -3.116 -4.138 8.400 1.00 91.00 117 LYS A N 1
ATOM 943 C CA . LYS A 1 117 ? -2.784 -3.472 9.673 1.00 91.00 117 LYS A CA 1
ATOM 944 C C . LYS A 1 117 ? -2.078 -4.407 10.662 1.00 91.00 117 LYS A C 1
ATOM 946 O O . LYS A 1 117 ? -1.223 -3.951 11.413 1.00 91.00 117 LYS A O 1
ATOM 951 N N . SER A 1 118 ? -2.433 -5.692 10.686 1.00 91.25 118 SER A N 1
ATOM 952 C CA . SER A 1 118 ? -1.823 -6.683 11.583 1.00 91.25 118 SER A CA 1
ATOM 953 C C . SER A 1 118 ? -0.433 -7.163 11.147 1.00 91.25 118 SER A C 1
ATOM 955 O O . SER A 1 118 ? 0.264 -7.744 11.971 1.00 91.25 118 SER A O 1
ATOM 957 N N . ASN A 1 119 ? -0.026 -6.931 9.893 1.00 87.88 119 ASN A N 1
ATOM 958 C CA . ASN A 1 119 ? 1.263 -7.368 9.331 1.00 87.88 119 ASN A CA 1
ATOM 959 C C . ASN A 1 119 ? 2.194 -6.182 9.002 1.00 87.88 119 ASN A C 1
ATOM 961 O O . ASN A 1 119 ? 2.956 -6.251 8.040 1.00 87.88 119 ASN A O 1
ATOM 965 N N . LYS A 1 120 ? 2.076 -5.085 9.757 1.00 75.75 120 LYS A N 1
ATOM 966 C CA . LYS A 1 120 ? 2.872 -3.866 9.570 1.00 75.75 120 LYS A CA 1
ATOM 967 C C . LYS A 1 120 ? 4.355 -4.073 9.881 1.00 75.75 120 LYS A C 1
ATOM 969 O O . LYS A 1 120 ? 4.653 -4.787 10.863 1.00 75.75 120 LYS A O 1
#

Foldseek 3Di:
DDDPDPDPVVVVVVVVVVVPPPPPPPPPPPPPPDVVVVVVVVVCCVPDDPVPDDPPPPPPDDDDDDDDDPDDPPDDPDDDDDPQWDWDALDPPSPDTDIDGPPDDPVRVVVVSVVVNVVD

Secondary structure (DSSP, 8-state):
-PPPPP--HHHHHHHHHHHH-TTS---S------HHHHHHHHHHHHHS-TTTS------S------------PPP--PPPPPTTEEEEESSTTS-SEEEEETTS-HHHHHHHHHHHHHT-

Organism: Tanacetum cinerariifolium (NCBI:txid118510)